Protein AF-A0A1Y0BKS0-F1 (afdb_monomer)

Sequence (119 aa):
MVSEAAPGEEIHDYLVQRLAGLGRHPDIHQHLVGRDNLMQLVALGRGLTVTSEATTGAQFPGVVFRPIEDEVLPFCGVWSDGNDNPALAGLLDLARSMTSADEQSAFSFLFPEKGESDL

Foldseek 3Di:
DFEPDPPRVVQVVVCQVVCVVVVDGDPDDYDPDDPVVVLVCVLVVVDDDDDDPVCVVDDRPSDDDDDDPPDADADDDDDDPPPPDVVVVVVVVVVVVVDDPPDDPRHDHDDPDPDDPDD

Secondary structure (DSSP, 8-state):
-EESSTTHHHHHHHHHHHHHTTTS-----EE---HHHHHHHHHTTS------GGGGGS--TT------TT----------TT---HHHHHHHHHHHHH--SSS-TT----PPP------

Nearest PDB structures (foldseek):
  8fkw-assembly1_ST  TM=1.735E-01  e=2.174E+00  Homo sapiens

Mean predicted aligned error: 12.47 Å

Structure (mmCIF, N/CA/C/O backbone):
data_AF-A0A1Y0BKS0-F1
#
_entry.id   AF-A0A1Y0BKS0-F1
#
loop_
_atom_site.group_PDB
_atom_site.id
_atom_site.type_symbol
_atom_site.label_atom_id
_atom_site.label_alt_id
_atom_site.label_comp_id
_atom_site.label_asym_id
_atom_site.label_entity_id
_atom_site.label_seq_id
_atom_site.pdbx_PDB_ins_code
_atom_site.Cartn_x
_atom_site.Cartn_y
_atom_site.Cartn_z
_atom_site.occupancy
_atom_site.B_iso_or_equiv
_atom_site.auth_seq_id
_atom_site.auth_comp_id
_atom_site.auth_asym_id
_atom_site.auth_atom_id
_atom_site.pdbx_PDB_model_num
ATOM 1 N N . MET A 1 1 ? -14.343 0.276 4.251 1.00 72.50 1 MET A N 1
ATOM 2 C CA . MET A 1 1 ? -14.387 0.946 2.935 1.00 72.50 1 MET A CA 1
ATOM 3 C C . MET A 1 1 ? -13.150 0.532 2.163 1.00 72.50 1 MET A C 1
ATOM 5 O O . MET A 1 1 ? -12.119 0.326 2.794 1.00 72.50 1 MET A O 1
ATOM 9 N N . VAL A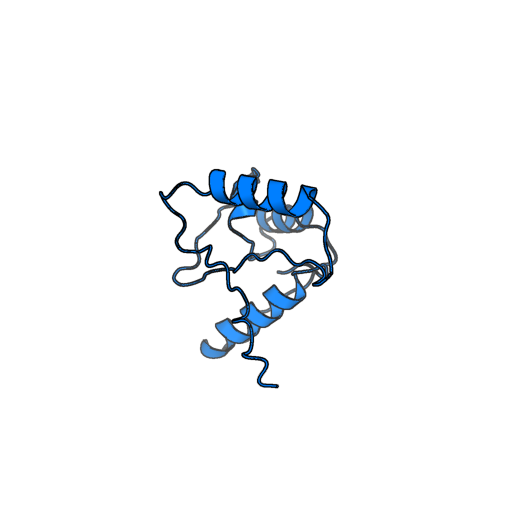 1 2 ? -13.263 0.386 0.846 1.00 70.06 2 VAL A N 1
ATOM 10 C CA . VAL A 1 2 ? -12.158 0.030 -0.063 1.00 70.06 2 VAL A CA 1
ATOM 11 C C . VAL A 1 2 ? -12.291 0.825 -1.367 1.00 70.06 2 VAL A C 1
ATOM 13 O O . VAL A 1 2 ? -13.374 1.333 -1.669 1.00 70.06 2 VAL A O 1
ATOM 16 N N . SER A 1 3 ? -11.197 0.994 -2.111 1.00 69.62 3 SER A N 1
ATOM 17 C CA . SER A 1 3 ? -11.246 1.633 -3.438 1.00 69.62 3 SER A CA 1
ATOM 18 C C . SER A 1 3 ? -11.847 0.672 -4.468 1.00 69.62 3 SER A C 1
ATOM 20 O O . SER A 1 3 ? -11.774 -0.534 -4.281 1.00 69.62 3 SER A O 1
ATOM 22 N N . GLU A 1 4 ? -12.412 1.190 -5.557 1.00 66.06 4 GLU A N 1
ATOM 23 C CA . GLU A 1 4 ? -12.706 0.389 -6.762 1.00 66.06 4 GLU A CA 1
ATOM 24 C C . GLU A 1 4 ? -11.477 0.238 -7.683 1.00 66.06 4 GLU A C 1
ATOM 26 O O . GLU A 1 4 ? -11.481 -0.576 -8.601 1.00 66.06 4 GLU A O 1
ATOM 31 N N . ALA A 1 5 ? -10.407 1.014 -7.461 1.00 62.28 5 ALA A N 1
ATOM 32 C CA . ALA A 1 5 ? -9.144 0.844 -8.179 1.00 62.28 5 ALA A CA 1
ATOM 33 C C . ALA A 1 5 ? -8.261 -0.199 -7.483 1.00 62.28 5 ALA A C 1
ATOM 35 O O . ALA A 1 5 ? -8.238 -0.256 -6.252 1.00 62.28 5 ALA A O 1
ATOM 36 N N . ALA A 1 6 ? -7.483 -0.968 -8.254 1.00 56.69 6 ALA A N 1
ATOM 37 C CA . ALA A 1 6 ? -6.511 -1.915 -7.707 1.00 56.69 6 ALA A CA 1
ATOM 38 C C . ALA A 1 6 ? -5.587 -1.226 -6.675 1.00 56.69 6 ALA A C 1
ATOM 40 O O . ALA A 1 6 ? -5.104 -0.113 -6.933 1.00 56.69 6 ALA A O 1
ATOM 41 N N . PRO A 1 7 ? -5.342 -1.845 -5.504 1.00 63.78 7 PRO A N 1
ATOM 42 C CA . PRO A 1 7 ? -5.676 -3.227 -5.130 1.00 63.78 7 PRO A CA 1
ATOM 43 C C . PRO A 1 7 ? -7.007 -3.366 -4.348 1.00 63.78 7 PRO A C 1
ATOM 45 O O . PRO A 1 7 ? -7.123 -4.129 -3.392 1.00 63.78 7 PRO A O 1
ATOM 48 N N . GLY A 1 8 ? -7.996 -2.517 -4.632 1.00 67.56 8 GLY A N 1
ATOM 49 C CA . GLY A 1 8 ? -9.212 -2.399 -3.832 1.00 67.56 8 GLY A CA 1
A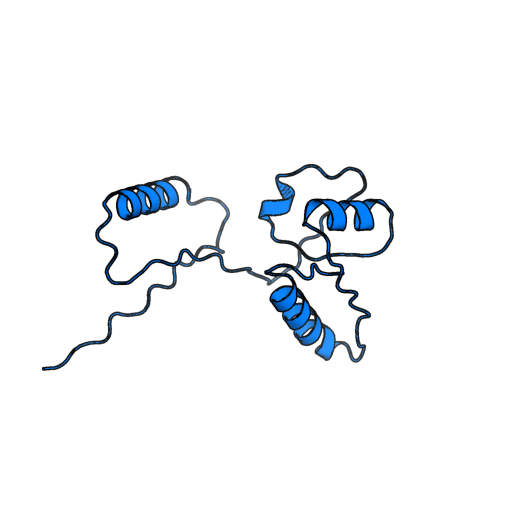TOM 50 C C . GLY A 1 8 ? -10.119 -3.635 -3.826 1.00 67.56 8 GLY A C 1
ATOM 51 O O . GLY A 1 8 ? -10.734 -3.915 -2.795 1.00 67.56 8 GLY A O 1
ATOM 52 N N . GLU A 1 9 ? -10.146 -4.398 -4.922 1.00 71.31 9 GLU A N 1
ATOM 53 C CA . GLU A 1 9 ? -10.866 -5.675 -5.024 1.00 71.31 9 GLU A CA 1
ATOM 54 C C . GLU A 1 9 ? -10.180 -6.759 -4.176 1.00 71.31 9 GLU A C 1
ATOM 56 O O . GLU A 1 9 ? -10.835 -7.442 -3.393 1.00 71.31 9 GLU A O 1
ATOM 61 N N . GLU A 1 10 ? -8.846 -6.831 -4.191 1.00 72.75 10 GLU A N 1
ATOM 62 C CA . GLU A 1 10 ? -8.094 -7.767 -3.349 1.00 72.75 10 GLU A CA 1
ATOM 63 C C . GLU A 1 10 ? -8.264 -7.462 -1.852 1.00 72.75 10 GLU A C 1
ATOM 65 O O . GLU A 1 10 ? -8.403 -8.374 -1.034 1.00 72.75 10 GLU A O 1
ATOM 70 N N . ILE A 1 11 ? -8.302 -6.177 -1.474 1.00 73.25 11 ILE A N 1
ATOM 71 C CA . ILE A 1 11 ? -8.570 -5.767 -0.085 1.00 73.25 11 ILE A CA 1
ATOM 72 C C . ILE A 1 11 ? -10.008 -6.123 0.316 1.00 73.25 11 ILE A C 1
ATOM 74 O O . ILE A 1 11 ? -10.240 -6.528 1.458 1.00 73.25 11 ILE A O 1
ATOM 78 N N . HIS A 1 12 ? -10.977 -5.972 -0.592 1.00 72.69 12 HIS A N 1
ATOM 79 C CA . HIS A 1 12 ? -12.362 -6.367 -0.346 1.00 72.69 12 HIS A CA 1
ATOM 80 C C . HIS A 1 12 ? -12.456 -7.859 -0.016 1.00 72.69 12 HIS A C 1
ATOM 82 O O . HIS A 1 12 ? -12.994 -8.227 1.030 1.00 72.69 12 HIS A O 1
ATOM 88 N N . ASP A 1 13 ? -11.890 -8.704 -0.872 1.00 74.94 13 ASP A N 1
ATOM 89 C CA . ASP A 1 13 ? -11.966 -10.156 -0.731 1.00 74.94 13 ASP A CA 1
ATOM 90 C C . ASP A 1 13 ? -11.231 -10.645 0.516 1.00 74.94 13 ASP A C 1
ATOM 92 O O . ASP A 1 13 ? -11.760 -11.467 1.271 1.00 74.94 13 ASP A O 1
ATOM 96 N N . TYR A 1 14 ? -10.066 -10.057 0.807 1.00 75.88 14 TYR A N 1
ATOM 97 C CA . TYR A 1 14 ? -9.347 -10.287 2.058 1.00 75.88 14 TYR A CA 1
ATOM 98 C C . TYR A 1 14 ? -10.220 -9.970 3.286 1.00 75.88 14 TYR A C 1
ATOM 100 O O . TYR A 1 14 ? -10.331 -10.784 4.209 1.00 75.88 14 TYR A O 1
ATOM 108 N N . LEU A 1 15 ? -10.891 -8.811 3.296 1.00 74.31 15 LEU A N 1
ATOM 109 C CA . LEU A 1 15 ? -11.770 -8.410 4.396 1.00 74.31 15 LEU A CA 1
ATOM 110 C C . LEU A 1 15 ? -12.965 -9.355 4.549 1.00 74.31 15 LEU A C 1
ATOM 112 O O . LEU A 1 15 ? -13.299 -9.732 5.674 1.00 74.31 15 LEU A O 1
ATOM 116 N N . VAL A 1 16 ? -13.593 -9.764 3.444 1.00 75.44 16 VAL A N 1
ATOM 117 C CA . VAL A 1 16 ? -14.699 -10.731 3.455 1.00 75.44 16 VAL A CA 1
ATOM 118 C C . VAL A 1 16 ? -14.238 -12.064 4.043 1.00 75.44 16 VAL A C 1
ATOM 120 O O . VAL A 1 16 ? -14.879 -12.573 4.964 1.00 75.44 16 VAL A O 1
ATOM 123 N N . GLN A 1 17 ? -13.106 -12.604 3.584 1.00 76.50 17 GLN A N 1
ATOM 124 C CA . GLN A 1 17 ? -12.565 -13.872 4.077 1.00 76.50 17 GLN A CA 1
ATOM 125 C C . GLN A 1 17 ? -12.218 -13.806 5.570 1.00 76.50 17 GLN A C 1
ATOM 127 O O . GLN A 1 17 ? -12.567 -14.714 6.329 1.00 76.50 17 GLN A O 1
ATOM 132 N N . ARG A 1 18 ? -11.560 -12.732 6.019 1.00 73.50 18 ARG A N 1
ATOM 133 C CA . ARG A 1 18 ? -11.143 -12.574 7.420 1.00 73.50 18 ARG A CA 1
ATOM 134 C C . ARG A 1 18 ? -12.335 -12.426 8.360 1.00 73.50 18 ARG A C 1
ATOM 136 O O . ARG A 1 18 ? -12.339 -12.980 9.459 1.00 73.50 18 ARG A O 1
ATOM 143 N N . LEU A 1 19 ? -13.349 -11.679 7.935 1.00 72.38 19 LEU A N 1
ATOM 144 C CA . LEU A 1 19 ? -14.507 -11.350 8.763 1.00 72.38 19 LEU A CA 1
ATOM 145 C C . LEU A 1 19 ? -15.599 -12.432 8.692 1.00 72.38 19 LEU A C 1
ATOM 147 O O . LEU A 1 19 ? -16.441 -12.496 9.589 1.00 72.38 19 LEU A O 1
ATOM 151 N N . ALA A 1 20 ? -15.530 -13.358 7.726 1.00 71.31 20 ALA A N 1
ATOM 152 C CA . ALA A 1 20 ? -16.413 -14.524 7.639 1.00 71.31 20 ALA A CA 1
ATOM 153 C C . ALA A 1 20 ? -16.407 -15.379 8.923 1.00 71.31 20 ALA A C 1
ATOM 155 O O . ALA A 1 20 ? -17.449 -15.897 9.329 1.00 71.31 20 ALA A O 1
ATOM 156 N N . GLY A 1 21 ? -15.261 -15.474 9.609 1.00 65.56 21 GLY A N 1
ATOM 157 C CA . GLY A 1 21 ? -15.118 -16.210 10.871 1.00 65.56 21 GLY A CA 1
ATOM 158 C C . GLY A 1 21 ? -15.806 -15.563 12.080 1.00 65.56 21 GLY A C 1
ATOM 159 O O . GLY A 1 21 ? -16.005 -16.224 13.096 1.00 65.56 21 GLY A O 1
ATOM 160 N N . LEU A 1 22 ? -16.210 -14.290 11.986 1.00 66.19 22 LEU A N 1
ATOM 161 C CA . LEU A 1 22 ? -16.857 -13.554 13.080 1.00 66.19 22 LEU A CA 1
ATOM 162 C C . LEU A 1 22 ? -18.387 -13.718 13.101 1.00 66.19 22 LEU A C 1
ATOM 164 O O . LEU A 1 22 ? -19.061 -13.111 13.935 1.00 66.19 22 LEU A O 1
ATOM 168 N N . GLY A 1 23 ? -18.958 -14.504 12.179 1.00 59.16 23 GLY A N 1
ATOM 169 C CA . GLY A 1 23 ? -20.405 -14.739 12.093 1.00 59.16 23 GLY A CA 1
ATOM 170 C C . GLY A 1 23 ? -21.225 -13.487 11.751 1.00 59.16 23 GLY A C 1
ATOM 171 O O . GLY A 1 23 ? -22.446 -13.488 11.905 1.00 59.16 23 GLY A O 1
ATOM 172 N N . ARG A 1 24 ? -20.569 -12.408 11.304 1.00 60.69 24 ARG A N 1
ATOM 173 C CA . ARG A 1 24 ? -21.189 -11.149 10.876 1.00 60.69 24 ARG A CA 1
ATOM 174 C C . ARG A 1 24 ? -20.619 -10.741 9.526 1.00 60.69 24 ARG A C 1
ATOM 176 O O . ARG A 1 24 ? -19.407 -10.745 9.355 1.00 60.69 24 ARG A O 1
ATOM 183 N N . HIS A 1 25 ? -21.493 -10.358 8.600 1.00 58.16 25 HIS A N 1
ATOM 184 C CA . HIS A 1 25 ? -21.068 -9.736 7.352 1.00 58.16 25 HIS A CA 1
ATOM 185 C C . HIS A 1 25 ? -20.751 -8.258 7.619 1.00 58.16 25 HIS A C 1
ATOM 187 O O . HIS A 1 25 ? -21.657 -7.517 8.012 1.00 58.16 25 HIS A O 1
ATOM 193 N N . PRO A 1 26 ? -19.493 -7.821 7.473 1.00 64.88 26 PRO A N 1
ATOM 194 C CA . PRO A 1 26 ? -19.160 -6.404 7.514 1.00 64.88 26 PRO A CA 1
ATOM 195 C C . PRO A 1 26 ? -19.826 -5.677 6.340 1.00 64.88 26 PRO A C 1
ATOM 197 O O . PRO A 1 26 ? -19.862 -6.197 5.226 1.00 64.88 26 PRO A O 1
ATOM 200 N N . ASP A 1 27 ? -20.332 -4.468 6.580 1.00 65.94 27 ASP A N 1
ATOM 201 C CA . ASP A 1 27 ? -20.800 -3.596 5.501 1.00 65.94 27 ASP A CA 1
ATOM 202 C C . ASP A 1 27 ? -19.581 -2.921 4.856 1.00 65.94 27 ASP A C 1
ATOM 204 O O . ASP A 1 27 ? -18.973 -2.002 5.420 1.00 65.94 27 ASP A O 1
ATOM 208 N N . ILE A 1 28 ? -19.137 -3.464 3.721 1.00 69.81 28 ILE A N 1
ATOM 209 C CA . ILE A 1 28 ? -17.960 -2.980 2.997 1.00 69.81 28 ILE A CA 1
ATOM 210 C C . ILE A 1 28 ? -18.433 -2.162 1.799 1.00 69.81 28 ILE A C 1
ATOM 212 O O . ILE A 1 28 ? -18.774 -2.695 0.749 1.00 69.81 28 ILE A O 1
ATOM 216 N N . HIS A 1 29 ? -18.395 -0.840 1.937 1.00 68.94 29 HIS A N 1
ATOM 217 C CA . HIS A 1 29 ? -18.631 0.052 0.807 1.00 68.94 29 HIS A CA 1
ATOM 218 C C . HIS A 1 29 ? -17.370 0.198 -0.051 1.00 68.94 29 HIS A C 1
ATOM 220 O O . HIS A 1 29 ? -16.314 0.619 0.447 1.00 68.94 29 HIS A O 1
ATOM 226 N N . GLN A 1 30 ? -17.499 -0.130 -1.336 1.00 62.94 30 GLN A N 1
ATOM 227 C CA . GLN A 1 30 ? -16.533 0.240 -2.363 1.00 62.94 30 GLN A CA 1
ATOM 228 C C . GLN A 1 30 ? -16.810 1.680 -2.805 1.00 62.94 30 GLN A C 1
ATOM 230 O O . GLN A 1 30 ? -17.967 2.087 -2.932 1.00 62.94 30 GLN A O 1
ATOM 235 N N . HIS A 1 31 ? -15.760 2.476 -2.984 1.00 60.19 31 HIS A N 1
ATOM 236 C CA . HIS A 1 31 ? -15.894 3.839 -3.481 1.00 60.19 31 HIS A CA 1
ATOM 237 C C . HIS A 1 31 ? -14.928 4.088 -4.646 1.00 60.19 31 HIS A C 1
ATOM 239 O O . HIS A 1 31 ? -13.722 3.859 -4.520 1.00 60.19 31 HIS A O 1
ATOM 245 N N . LEU A 1 32 ? -15.453 4.631 -5.752 1.00 55.81 32 LEU A N 1
ATOM 246 C CA . LEU A 1 32 ? -14.705 5.076 -6.936 1.00 55.81 32 LEU A CA 1
ATOM 247 C C . LEU A 1 32 ? -13.874 6.340 -6.644 1.00 55.81 32 LEU A C 1
ATOM 249 O O . LEU A 1 32 ? -14.151 7.439 -7.127 1.00 55.81 32 LEU A O 1
ATOM 253 N N . VAL A 1 33 ? -12.869 6.204 -5.788 1.00 57.72 33 VAL A N 1
ATOM 254 C CA . VAL A 1 33 ? -12.004 7.298 -5.351 1.00 57.72 33 VAL A CA 1
ATOM 255 C C . VAL A 1 33 ? -10.564 6.836 -5.224 1.00 57.72 33 VAL A C 1
ATOM 257 O O . VAL A 1 33 ? -10.284 5.752 -4.710 1.00 57.72 33 VAL A O 1
ATOM 260 N N . GLY A 1 34 ? -9.642 7.695 -5.668 1.00 60.34 34 GLY A N 1
ATOM 261 C CA . GLY A 1 34 ? -8.212 7.511 -5.439 1.00 60.34 34 GLY A CA 1
ATOM 262 C C . GLY A 1 34 ? -7.868 7.489 -3.944 1.00 60.34 34 GLY A C 1
ATOM 263 O O . GLY A 1 34 ? -8.618 8.009 -3.113 1.00 60.34 34 GLY A O 1
ATOM 264 N N . ARG A 1 35 ? -6.713 6.899 -3.611 1.00 56.53 35 ARG A N 1
ATOM 265 C CA . ARG A 1 35 ? -6.232 6.649 -2.237 1.00 56.53 35 ARG A CA 1
ATOM 266 C C . ARG A 1 35 ? -6.358 7.858 -1.300 1.00 56.53 35 ARG A C 1
ATOM 268 O O . ARG A 1 35 ? -6.783 7.700 -0.158 1.00 56.53 35 ARG A O 1
ATOM 275 N N . ASP A 1 36 ? -6.060 9.057 -1.791 1.00 60.28 36 ASP A N 1
ATOM 276 C CA . ASP A 1 36 ? -6.095 10.277 -0.976 1.00 60.28 36 ASP A CA 1
ATOM 277 C C . ASP A 1 36 ? -7.514 10.648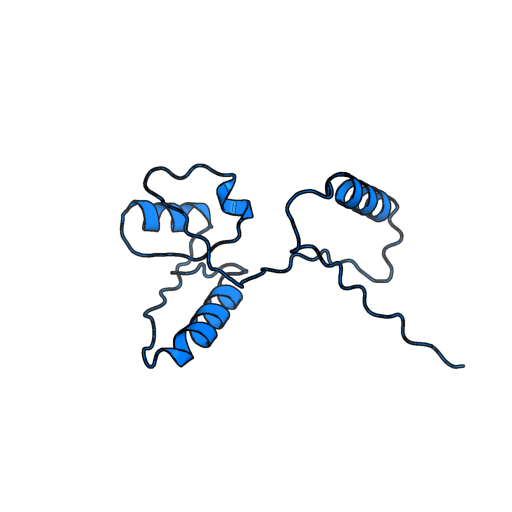 -0.524 1.00 60.28 36 ASP A C 1
ATOM 279 O O . ASP A 1 36 ? -7.700 11.164 0.577 1.00 60.28 36 ASP A O 1
ATOM 283 N N . ASN A 1 37 ? -8.538 10.331 -1.322 1.00 67.69 37 ASN A N 1
ATOM 284 C CA . ASN A 1 37 ? -9.916 10.679 -0.983 1.00 67.69 37 ASN A CA 1
ATOM 285 C C . ASN A 1 37 ? -10.536 9.679 0.012 1.00 67.69 37 ASN A C 1
ATOM 287 O O . ASN A 1 37 ? -11.378 10.055 0.825 1.00 67.69 37 ASN A O 1
ATOM 291 N N . LEU A 1 38 ? -10.081 8.420 0.019 1.00 75.12 38 LEU A N 1
ATOM 292 C CA . LEU A 1 38 ? -10.477 7.431 1.033 1.00 75.12 38 LEU A CA 1
ATOM 293 C C . LEU A 1 38 ? -10.003 7.833 2.432 1.00 75.12 38 LEU A C 1
ATOM 295 O O . LEU A 1 38 ? -10.782 7.784 3.383 1.00 75.12 38 LEU A O 1
ATOM 299 N N . MET A 1 39 ? -8.762 8.307 2.554 1.00 82.12 39 MET A N 1
ATOM 300 C CA . MET A 1 39 ? -8.229 8.792 3.831 1.00 82.12 39 MET A CA 1
ATOM 301 C C . MET A 1 39 ? -8.974 10.038 4.325 1.00 82.12 39 MET A C 1
ATOM 303 O O . MET A 1 39 ? -9.217 10.171 5.524 1.00 82.12 39 MET A O 1
ATOM 307 N N . GLN A 1 40 ? -9.422 10.911 3.415 1.00 81.00 40 GLN A N 1
ATOM 308 C CA . GLN A 1 40 ? -10.289 12.039 3.772 1.00 81.00 40 GLN A CA 1
ATOM 309 C C . GLN A 1 40 ? -11.658 11.588 4.297 1.00 81.00 40 GLN A C 1
ATOM 311 O O . GLN A 1 40 ? -12.158 12.167 5.259 1.00 81.00 40 GLN A O 1
ATOM 316 N N . LEU A 1 41 ? -12.261 10.536 3.734 1.00 81.62 41 LEU A N 1
ATOM 317 C CA . LEU A 1 41 ? -13.520 9.987 4.256 1.00 81.62 41 LEU A CA 1
ATOM 318 C C . LEU A 1 41 ? -13.355 9.420 5.675 1.00 81.62 41 LEU A C 1
ATOM 320 O O . LEU A 1 41 ? -14.240 9.614 6.512 1.00 81.62 41 LEU A O 1
ATOM 324 N N . VAL A 1 42 ? -12.214 8.788 5.965 1.00 85.69 42 VAL A N 1
ATOM 325 C CA . VAL A 1 42 ? -11.866 8.339 7.323 1.00 85.69 42 VAL A CA 1
ATOM 326 C C . VAL A 1 42 ? -11.688 9.532 8.264 1.00 85.69 42 VAL A C 1
ATOM 328 O O . VAL A 1 42 ? -12.276 9.539 9.343 1.00 85.69 42 VAL A O 1
ATOM 331 N N . ALA A 1 43 ? -10.961 10.573 7.844 1.00 85.25 43 ALA A N 1
ATOM 332 C CA . ALA A 1 43 ? -10.777 11.796 8.633 1.00 85.25 43 ALA A CA 1
ATOM 333 C C . ALA A 1 43 ? -12.107 12.514 8.938 1.00 85.25 43 ALA A C 1
ATOM 335 O O . ALA A 1 43 ? -12.269 13.116 9.997 1.00 85.25 43 ALA A O 1
ATOM 336 N N . LEU A 1 44 ? -13.083 12.416 8.030 1.00 86.62 44 LEU A N 1
ATOM 337 C CA . LEU A 1 44 ? -14.448 12.921 8.211 1.00 86.62 44 LEU A CA 1
ATOM 338 C C . LEU A 1 44 ? -15.336 12.006 9.077 1.00 86.62 44 LEU A C 1
ATOM 340 O O . LEU A 1 44 ? -16.525 12.285 9.229 1.00 86.62 44 LEU A O 1
ATOM 344 N N . GLY A 1 45 ? -14.799 10.909 9.620 1.00 82.75 45 GLY A N 1
ATOM 345 C CA . GLY A 1 45 ? -15.524 9.976 10.484 1.00 82.75 45 GLY A CA 1
ATOM 346 C C . GLY A 1 45 ? -16.554 9.112 9.753 1.00 82.75 45 GLY A C 1
ATOM 347 O O . GLY A 1 45 ? -17.478 8.604 10.383 1.00 82.75 45 GLY A O 1
ATOM 348 N N . ARG A 1 46 ? -16.434 8.949 8.428 1.00 81.75 46 ARG A N 1
ATOM 349 C CA . ARG A 1 46 ? -17.413 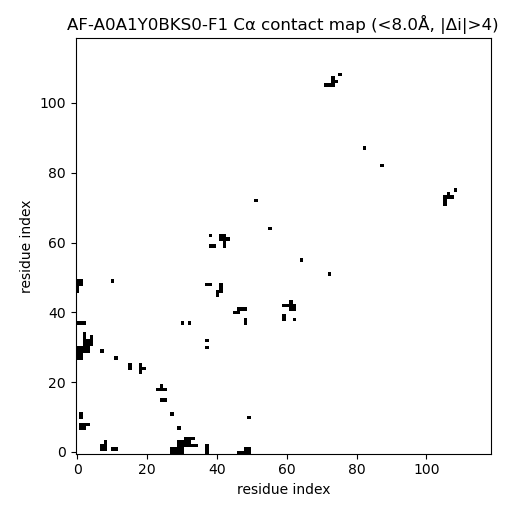8.208 7.609 1.00 81.75 46 ARG A CA 1
ATOM 350 C C . ARG A 1 46 ? -17.159 6.703 7.531 1.00 81.75 46 ARG A C 1
ATOM 352 O O . ARG A 1 46 ? -17.915 6.003 6.865 1.00 81.75 46 ARG A O 1
ATOM 359 N N . GLY A 1 47 ? -16.125 6.202 8.201 1.00 82.06 47 GLY A N 1
ATOM 360 C CA . GLY A 1 47 ? -15.833 4.776 8.272 1.00 82.06 47 GLY A CA 1
ATOM 361 C C . GLY A 1 47 ? -14.363 4.481 8.540 1.00 82.06 47 GLY A C 1
ATOM 362 O O . GLY A 1 47 ? -13.599 5.349 8.959 1.00 82.06 47 GLY A O 1
ATOM 363 N N . LEU A 1 48 ? -13.984 3.230 8.283 1.00 83.06 48 LEU A N 1
ATOM 364 C CA . LEU A 1 48 ? -12.617 2.721 8.378 1.00 83.06 48 LEU A CA 1
ATOM 365 C C . LEU A 1 48 ? -12.177 2.159 7.020 1.00 83.06 48 LEU A C 1
ATOM 367 O O . LEU A 1 48 ? -13.005 1.684 6.234 1.00 83.06 48 LEU A O 1
ATOM 371 N N . THR A 1 49 ? -10.870 2.177 6.768 1.00 83.38 49 THR A N 1
ATOM 372 C CA . THR A 1 49 ? -10.236 1.587 5.581 1.00 83.38 49 THR A CA 1
ATOM 373 C C . THR A 1 49 ? -9.018 0.771 5.993 1.00 83.38 49 THR A C 1
ATOM 375 O O . THR A 1 49 ? -8.403 1.056 7.020 1.00 83.38 49 THR A O 1
ATOM 378 N N . VAL A 1 50 ? -8.663 -0.221 5.180 1.00 80.50 50 VAL A N 1
ATOM 379 C CA . VAL A 1 50 ? -7.376 -0.922 5.266 1.00 80.50 50 VAL A CA 1
ATOM 380 C C . VAL A 1 50 ? -6.443 -0.342 4.210 1.00 80.50 50 VAL A C 1
ATOM 382 O O . VAL A 1 50 ? -6.891 0.071 3.141 1.00 80.50 50 VAL A O 1
ATOM 385 N N . THR A 1 51 ? -5.155 -0.257 4.529 1.00 80.56 51 THR A N 1
ATOM 386 C CA . THR A 1 51 ? -4.117 0.204 3.608 1.00 80.56 51 THR A CA 1
ATOM 387 C C . THR A 1 51 ? -2.782 -0.458 3.939 1.00 80.56 51 THR A C 1
ATOM 389 O O . THR A 1 51 ? -2.619 -1.010 5.026 1.00 80.56 51 THR A O 1
ATOM 392 N N . SER A 1 52 ? -1.824 -0.393 3.016 1.00 80.38 52 SER A N 1
ATOM 393 C CA . SER A 1 52 ? -0.456 -0.851 3.258 1.00 80.38 52 SER A CA 1
ATOM 394 C C . SER A 1 52 ? 0.303 0.096 4.191 1.00 80.38 52 SER A C 1
ATOM 396 O O . SER A 1 52 ? 0.057 1.309 4.199 1.00 80.38 52 SE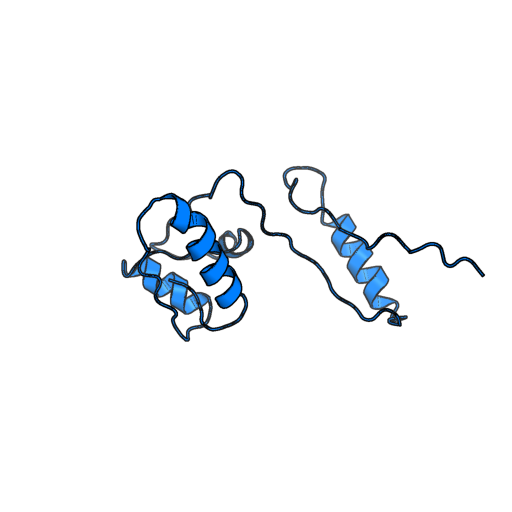R A O 1
ATOM 398 N N . GLU A 1 53 ? 1.286 -0.442 4.917 1.00 81.88 53 GLU A N 1
ATOM 399 C CA . GLU A 1 53 ? 2.161 0.332 5.809 1.00 81.88 53 GLU A CA 1
ATOM 400 C C . GLU A 1 53 ? 2.837 1.507 5.091 1.00 81.88 53 GLU A C 1
ATOM 402 O O . GLU A 1 53 ? 2.942 2.593 5.655 1.00 81.88 53 GLU A O 1
ATOM 407 N N . ALA A 1 54 ? 3.184 1.353 3.810 1.00 78.38 54 ALA A N 1
ATOM 408 C CA . ALA A 1 54 ? 3.760 2.420 2.990 1.00 78.38 54 ALA A CA 1
ATOM 409 C C . ALA A 1 54 ? 2.917 3.713 2.971 1.00 78.38 54 ALA A C 1
ATOM 411 O O . ALA A 1 54 ? 3.444 4.804 2.761 1.00 78.38 54 ALA A O 1
ATOM 412 N N . THR A 1 55 ? 1.606 3.619 3.212 1.00 79.69 55 THR A N 1
ATOM 413 C CA . THR A 1 55 ? 0.710 4.784 3.277 1.00 79.69 55 THR A CA 1
ATOM 414 C C . THR A 1 55 ? 0.930 5.627 4.536 1.00 79.69 55 THR A C 1
ATOM 416 O O . THR A 1 55 ? 0.635 6.819 4.521 1.00 79.69 55 THR A O 1
ATOM 419 N N . THR A 1 56 ? 1.497 5.055 5.603 1.00 81.81 56 THR A N 1
ATOM 420 C CA . THR A 1 56 ? 1.808 5.777 6.851 1.00 81.81 56 THR A CA 1
ATOM 421 C C . THR A 1 56 ? 2.905 6.831 6.674 1.00 81.81 56 THR A C 1
ATOM 423 O O . THR A 1 56 ? 2.988 7.763 7.471 1.00 81.81 56 THR A O 1
ATOM 426 N N . GLY A 1 57 ? 3.703 6.741 5.601 1.00 80.50 57 GLY A N 1
ATOM 427 C CA . GLY A 1 57 ? 4.691 7.762 5.244 1.00 80.50 57 GLY A CA 1
ATOM 428 C C . GLY A 1 57 ? 4.070 9.104 4.832 1.00 80.50 57 GLY A C 1
ATOM 429 O O . GLY A 1 57 ? 4.752 10.127 4.854 1.00 80.50 57 GLY A O 1
ATOM 430 N N . ALA A 1 58 ? 2.780 9.125 4.480 1.00 79.19 58 ALA A N 1
ATOM 431 C CA . ALA A 1 58 ? 2.030 10.347 4.215 1.00 79.19 58 ALA A CA 1
ATOM 432 C C . ALA A 1 58 ? 1.232 10.789 5.455 1.00 79.19 58 ALA A C 1
ATOM 434 O O . ALA A 1 58 ? 0.667 9.977 6.187 1.00 79.19 58 ALA A O 1
ATOM 435 N N . GLN A 1 59 ? 1.158 12.102 5.686 1.00 79.69 59 GLN A N 1
ATOM 436 C CA . GLN A 1 59 ? 0.412 12.666 6.811 1.00 79.69 59 GLN A CA 1
ATOM 437 C C . GLN A 1 59 ? -1.060 12.892 6.450 1.00 79.69 59 GLN A C 1
ATOM 439 O O . GLN A 1 59 ? -1.371 13.647 5.531 1.00 79.69 59 GLN A O 1
ATOM 444 N N . PHE A 1 60 ? -1.964 12.307 7.241 1.00 82.56 60 PHE A N 1
ATOM 445 C CA . PHE A 1 60 ? -3.412 12.501 7.123 1.00 82.56 60 PHE A CA 1
ATOM 446 C C . PHE A 1 60 ? -3.988 13.023 8.450 1.00 82.56 60 PHE A C 1
ATOM 448 O O . PHE A 1 60 ? -4.237 12.237 9.368 1.00 82.56 60 PHE A O 1
ATOM 455 N N . PRO A 1 61 ? -4.192 14.345 8.594 1.00 85.19 61 PRO A N 1
ATOM 456 C CA . PRO A 1 61 ? -4.797 14.917 9.793 1.00 85.19 61 PRO A CA 1
ATOM 457 C C . PRO A 1 61 ? -6.165 14.293 10.093 1.00 85.19 61 PRO A C 1
ATOM 459 O O . PRO A 1 61 ? -6.997 14.147 9.201 1.00 85.19 61 PRO A O 1
ATOM 462 N N . GLY A 1 62 ? -6.405 13.940 11.357 1.00 85.75 62 GLY A N 1
ATOM 463 C CA . GLY A 1 62 ? -7.661 13.312 11.784 1.00 85.75 62 GLY A CA 1
ATOM 464 C C . GLY A 1 62 ? -7.742 11.801 11.543 1.00 85.75 62 GLY A C 1
ATOM 465 O O . GLY A 1 62 ? -8.769 11.207 11.857 1.00 85.75 62 GLY A O 1
ATOM 466 N N . VAL A 1 63 ? -6.675 11.166 11.043 1.00 88.81 63 VAL A N 1
ATOM 467 C CA . VAL A 1 63 ? -6.600 9.708 10.884 1.00 88.81 63 VAL A CA 1
ATOM 468 C C . VAL A 1 63 ? -5.638 9.103 11.900 1.00 88.81 63 VAL A C 1
ATOM 470 O O . VAL A 1 63 ? -4.551 9.622 12.143 1.00 88.81 63 VAL A O 1
ATOM 473 N N . VAL A 1 64 ? -6.038 7.972 12.480 1.00 88.88 64 VAL A N 1
ATOM 474 C CA . VAL A 1 64 ? -5.194 7.153 13.353 1.00 88.88 64 VAL A CA 1
ATOM 475 C C . VAL A 1 64 ? -4.990 5.800 12.688 1.00 88.88 64 VAL A C 1
ATOM 477 O O . VAL A 1 64 ? -5.958 5.095 12.407 1.00 88.88 64 VAL A O 1
ATOM 480 N N . PHE A 1 65 ? -3.732 5.427 12.466 1.00 87.12 65 PHE A N 1
ATOM 481 C CA . PHE A 1 65 ? -3.371 4.102 11.971 1.00 87.12 65 PHE A CA 1
ATOM 482 C C . PHE A 1 65 ? -3.300 3.102 13.126 1.00 87.12 65 PHE A C 1
ATOM 484 O O . PHE A 1 65 ? -2.811 3.419 14.213 1.00 87.12 65 PHE A O 1
ATOM 491 N N . ARG A 1 66 ? -3.794 1.886 12.892 1.00 86.75 66 ARG A N 1
ATOM 492 C CA . ARG A 1 66 ? -3.697 0.761 13.825 1.00 86.75 66 ARG A CA 1
ATOM 493 C C . ARG A 1 66 ? -3.129 -0.444 13.078 1.00 86.75 66 ARG A C 1
ATOM 495 O O . ARG A 1 66 ? -3.675 -0.761 12.021 1.00 86.75 66 ARG A O 1
ATOM 502 N N . PRO A 1 67 ? -2.058 -1.082 13.586 1.00 82.75 67 PRO A N 1
ATOM 503 C CA . PRO A 1 67 ? -1.530 -2.285 12.963 1.00 82.75 67 PRO A CA 1
ATOM 504 C C . PRO A 1 67 ? -2.556 -3.415 13.069 1.00 82.75 67 PRO A C 1
ATOM 506 O O . PRO A 1 67 ? -3.289 -3.509 14.057 1.00 82.75 67 PRO A O 1
ATOM 509 N N . ILE A 1 68 ? -2.597 -4.259 12.042 1.00 82.56 68 ILE A N 1
ATOM 510 C CA . ILE A 1 68 ? -3.284 -5.546 12.089 1.00 82.56 68 ILE A CA 1
ATOM 511 C C . ILE A 1 68 ? -2.189 -6.578 12.346 1.00 82.56 68 ILE A C 1
ATOM 513 O O . ILE A 1 68 ? -1.283 -6.730 11.532 1.00 82.56 68 ILE A O 1
ATOM 517 N N . GLU A 1 69 ? -2.222 -7.201 13.521 1.00 82.62 69 GLU A N 1
ATOM 518 C CA . GLU A 1 69 ? -1.223 -8.193 13.923 1.00 82.62 69 GLU A CA 1
ATOM 519 C C . GLU A 1 69 ? -1.336 -9.463 13.067 1.00 82.62 69 GLU A C 1
ATOM 521 O O . GLU A 1 69 ? -2.422 -9.803 12.593 1.00 82.62 69 GLU A O 1
ATOM 526 N N . ASP A 1 70 ? -0.206 -10.153 12.886 1.00 78.75 70 ASP A N 1
ATOM 527 C CA . ASP A 1 70 ? -0.075 -11.393 12.106 1.00 78.75 70 ASP A CA 1
ATOM 528 C C . ASP A 1 70 ? -0.467 -11.287 10.620 1.00 78.75 70 ASP A C 1
ATOM 530 O O . ASP A 1 70 ? -0.772 -12.293 9.979 1.00 78.75 70 ASP A O 1
ATOM 534 N N . GLU A 1 71 ? -0.431 -10.082 10.046 1.00 72.62 71 GLU A N 1
ATOM 535 C CA . GLU A 1 71 ? -0.743 -9.843 8.636 1.00 72.62 71 GLU A CA 1
ATOM 536 C C . GLU A 1 71 ? 0.457 -9.257 7.892 1.00 72.62 71 GLU A C 1
ATOM 538 O O . GLU A 1 71 ? 1.004 -8.216 8.260 1.00 72.62 71 GLU A O 1
ATOM 543 N N . VAL A 1 72 ? 0.856 -9.927 6.810 1.00 73.69 72 VAL A N 1
ATOM 544 C CA . VAL A 1 72 ? 1.956 -9.501 5.939 1.00 73.69 72 VAL A CA 1
ATOM 545 C C . VAL A 1 72 ? 1.411 -9.311 4.535 1.00 73.69 72 VAL A C 1
ATOM 547 O O . VAL A 1 72 ? 0.929 -10.258 3.917 1.00 73.69 72 VAL A O 1
ATOM 550 N N . LEU A 1 73 ? 1.511 -8.086 4.017 1.00 73.19 73 LEU A N 1
ATOM 551 C CA . LEU A 1 73 ? 1.164 -7.785 2.633 1.00 73.19 73 LEU A CA 1
ATOM 552 C C . LEU A 1 73 ? 2.411 -7.970 1.752 1.00 73.19 73 LEU A C 1
ATOM 554 O O . LEU A 1 73 ? 3.316 -7.134 1.826 1.00 73.19 73 LEU A O 1
ATOM 558 N N . PRO A 1 74 ? 2.498 -9.032 0.928 1.00 70.75 74 PRO A N 1
ATOM 559 C CA . PRO A 1 74 ? 3.664 -9.250 0.085 1.00 70.75 74 PRO A CA 1
ATOM 560 C C . PRO A 1 74 ? 3.739 -8.181 -1.008 1.00 70.75 74 PRO A C 1
ATOM 562 O O . PRO A 1 74 ? 2.745 -7.863 -1.662 1.00 70.75 74 PRO A O 1
ATOM 565 N N . PHE A 1 75 ? 4.939 -7.656 -1.241 1.00 72.69 75 PHE A N 1
ATOM 566 C CA . PHE A 1 75 ? 5.219 -6.762 -2.359 1.00 72.69 75 PHE A CA 1
ATOM 567 C C . PHE A 1 75 ? 6.187 -7.448 -3.321 1.00 72.69 75 PHE A C 1
ATOM 569 O O . PHE A 1 75 ? 7.245 -7.922 -2.909 1.00 72.69 75 PHE A O 1
ATOM 576 N N . CYS A 1 76 ? 5.826 -7.516 -4.604 1.00 77.12 76 CYS A N 1
ATOM 577 C CA . CYS A 1 76 ? 6.635 -8.172 -5.627 1.00 77.12 76 CYS A CA 1
ATOM 578 C C . CYS A 1 76 ? 6.835 -7.273 -6.851 1.00 77.12 76 CYS A C 1
ATOM 580 O O . CYS A 1 76 ? 5.968 -6.481 -7.222 1.00 77.12 76 CYS A O 1
ATOM 582 N N . GLY A 1 77 ? 8.006 -7.399 -7.475 1.00 84.44 77 GLY A N 1
ATOM 583 C CA . GLY A 1 77 ? 8.258 -6.868 -8.810 1.00 84.44 77 GLY A CA 1
ATOM 584 C C . GLY A 1 77 ? 7.960 -7.941 -9.853 1.00 84.44 77 GLY A C 1
ATOM 585 O O . GLY A 1 77 ? 8.284 -9.105 -9.635 1.00 84.44 77 GLY A O 1
ATOM 586 N N . VAL A 1 78 ? 7.370 -7.549 -10.982 1.00 85.44 78 VAL A N 1
ATOM 587 C CA . VAL A 1 78 ? 7.083 -8.447 -12.110 1.00 85.44 78 VAL A CA 1
ATOM 588 C C . VAL A 1 78 ? 7.780 -7.911 -13.354 1.00 85.44 78 VAL A C 1
ATOM 590 O O . VAL A 1 78 ? 7.717 -6.717 -13.651 1.00 85.44 78 VAL A O 1
ATOM 593 N N . TRP A 1 79 ? 8.449 -8.792 -14.085 1.00 90.56 79 TRP A N 1
ATOM 594 C CA . TRP A 1 79 ? 9.111 -8.490 -15.349 1.00 90.56 79 TRP A CA 1
ATOM 595 C C . TRP A 1 79 ? 8.923 -9.657 -16.322 1.00 90.56 79 TRP A C 1
ATOM 597 O O . TRP A 1 79 ? 8.584 -10.763 -15.916 1.00 90.56 79 TRP A O 1
ATOM 607 N N . SER A 1 80 ? 9.114 -9.394 -17.617 1.00 91.56 80 SER A N 1
ATOM 608 C CA . SER A 1 80 ? 9.102 -10.440 -18.647 1.00 91.56 80 SER A CA 1
ATOM 609 C C . SER A 1 80 ? 10.330 -11.341 -18.516 1.00 91.56 80 SER A C 1
ATOM 611 O O . SER A 1 80 ? 11.427 -10.835 -18.271 1.00 91.56 80 SER A O 1
ATOM 613 N N . ASP A 1 81 ? 10.166 -12.640 -18.768 1.00 89.12 81 ASP A N 1
ATOM 614 C CA . ASP A 1 81 ? 11.257 -13.625 -18.744 1.00 89.12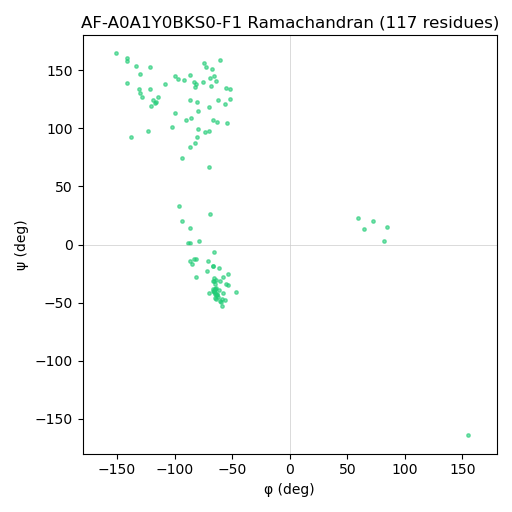 81 ASP A CA 1
ATOM 615 C C . ASP A 1 81 ? 12.391 -13.287 -19.726 1.00 89.12 81 ASP A C 1
ATOM 617 O O . ASP A 1 81 ? 13.545 -13.619 -19.479 1.00 89.12 81 ASP A O 1
ATOM 621 N N . GLY A 1 82 ? 12.077 -12.590 -20.825 1.00 91.94 82 GLY A N 1
ATOM 622 C CA . GLY A 1 82 ? 13.049 -12.138 -21.830 1.00 91.94 82 GLY A CA 1
ATOM 623 C C . GLY A 1 82 ? 13.585 -10.720 -21.608 1.00 91.94 82 GLY A C 1
ATOM 624 O O . GLY A 1 82 ? 13.988 -10.066 -22.570 1.00 91.94 82 GLY A O 1
ATOM 625 N N . ASN A 1 83 ? 13.491 -10.171 -20.393 1.00 90.12 83 ASN A N 1
ATOM 626 C CA . ASN A 1 83 ? 13.943 -8.809 -20.121 1.00 90.12 83 ASN A CA 1
ATOM 627 C C . ASN A 1 83 ? 15.465 -8.733 -19.910 1.00 90.12 83 ASN A C 1
ATOM 629 O O . ASN A 1 83 ? 15.948 -8.803 -18.782 1.00 90.12 83 ASN A O 1
ATOM 633 N N . ASP A 1 84 ? 16.196 -8.477 -20.994 1.00 88.75 84 ASP A N 1
ATOM 634 C CA . ASP A 1 84 ? 17.657 -8.303 -20.982 1.00 88.75 84 ASP A CA 1
ATOM 635 C C . ASP A 1 84 ? 18.104 -6.854 -20.688 1.00 88.75 84 ASP A C 1
ATOM 637 O O . ASP A 1 84 ? 19.257 -6.480 -20.921 1.00 88.75 84 ASP A O 1
ATOM 641 N N . ASN A 1 85 ? 17.204 -5.987 -20.205 1.00 93.00 85 ASN A N 1
ATOM 642 C CA . ASN A 1 85 ? 17.542 -4.595 -19.921 1.00 93.00 85 ASN A CA 1
ATOM 643 C C . ASN A 1 85 ? 18.474 -4.492 -18.693 1.00 93.00 85 ASN A C 1
ATOM 645 O O . ASN A 1 85 ? 18.039 -4.795 -17.577 1.00 93.00 85 ASN A O 1
ATOM 649 N N . PRO A 1 86 ? 19.708 -3.965 -18.832 1.00 92.06 86 PRO A N 1
ATOM 650 C CA . PRO A 1 86 ? 20.636 -3.824 -17.708 1.00 92.06 86 PRO A CA 1
ATOM 651 C C . PRO A 1 86 ? 20.109 -2.902 -16.595 1.00 92.06 86 PRO A C 1
ATOM 653 O O . PRO A 1 86 ? 20.543 -3.010 -15.448 1.00 92.06 86 PRO A O 1
ATOM 656 N N . ALA A 1 87 ? 19.144 -2.025 -16.894 1.00 94.81 87 ALA A N 1
ATOM 657 C CA . ALA A 1 87 ? 18.491 -1.193 -15.890 1.00 94.81 87 ALA A CA 1
ATOM 658 C C . ALA A 1 87 ? 17.695 -2.016 -14.861 1.00 94.81 87 ALA A C 1
ATOM 660 O O . ALA A 1 87 ? 17.609 -1.596 -13.710 1.00 94.81 87 ALA A O 1
ATOM 661 N N . LEU A 1 88 ? 17.150 -3.184 -15.239 1.00 92.00 88 LEU A N 1
ATOM 662 C CA . LEU A 1 88 ? 16.459 -4.064 -14.290 1.00 92.00 88 LEU A CA 1
ATOM 663 C C . LEU A 1 88 ? 17.438 -4.584 -13.234 1.00 92.00 88 LEU A C 1
ATOM 665 O O . LEU A 1 88 ? 17.145 -4.505 -12.045 1.00 92.00 88 LEU A O 1
ATOM 669 N N . ALA A 1 89 ? 18.610 -5.063 -13.657 1.00 89.06 89 ALA A N 1
ATOM 670 C CA . ALA A 1 89 ? 19.639 -5.538 -12.735 1.00 89.06 89 ALA A CA 1
ATOM 671 C C . ALA A 1 89 ? 20.068 -4.427 -11.763 1.00 89.06 89 ALA A C 1
ATOM 673 O O . ALA A 1 89 ? 20.052 -4.631 -10.552 1.00 89.06 89 ALA A O 1
ATOM 674 N N . GLY A 1 90 ? 20.333 -3.222 -12.281 1.00 92.56 90 GLY A N 1
ATOM 675 C CA . GLY A 1 90 ? 20.686 -2.070 -11.448 1.00 92.56 90 GLY A CA 1
ATOM 676 C C . GLY A 1 90 ? 19.585 -1.665 -10.461 1.00 92.56 90 GLY A C 1
ATOM 677 O O . GLY A 1 90 ? 19.880 -1.341 -9.312 1.00 92.56 90 GLY A O 1
ATOM 678 N N . LEU A 1 91 ? 18.313 -1.720 -10.872 1.00 91.12 91 LEU A N 1
ATOM 679 C CA . LEU A 1 91 ? 17.178 -1.450 -9.986 1.00 91.12 91 LEU A CA 1
ATOM 680 C C . LEU A 1 91 ? 17.066 -2.495 -8.866 1.00 91.12 91 LEU A C 1
ATOM 682 O O . LEU A 1 91 ? 16.826 -2.129 -7.717 1.00 91.12 91 LEU A O 1
ATOM 686 N N . LEU A 1 92 ? 17.248 -3.779 -9.185 1.00 89.88 92 LEU A N 1
ATOM 687 C CA . LEU A 1 92 ? 17.205 -4.862 -8.199 1.00 89.88 92 LEU A CA 1
ATOM 688 C C . LEU A 1 92 ? 18.363 -4.768 -7.202 1.00 89.88 92 LEU A C 1
ATOM 690 O O . LEU A 1 92 ? 18.153 -4.955 -6.004 1.00 89.88 92 LEU A O 1
ATOM 694 N N . ASP A 1 93 ? 19.565 -4.436 -7.667 1.00 90.19 93 ASP A N 1
ATOM 695 C CA . ASP A 1 93 ? 20.715 -4.222 -6.788 1.00 90.19 93 ASP A CA 1
ATOM 696 C C . ASP A 1 93 ? 20.505 -3.014 -5.870 1.00 90.19 93 ASP A C 1
ATOM 698 O O . ASP A 1 93 ? 20.778 -3.097 -4.669 1.00 90.19 93 ASP A O 1
ATOM 702 N N . LEU A 1 94 ? 19.931 -1.925 -6.393 1.00 90.81 94 LEU A N 1
ATOM 703 C CA . LEU A 1 94 ? 19.538 -0.776 -5.582 1.00 90.81 94 LEU A CA 1
ATOM 704 C C . LEU A 1 94 ? 18.511 -1.180 -4.515 1.00 90.81 94 LEU A C 1
ATOM 706 O O . LEU A 1 94 ? 18.727 -0.897 -3.338 1.00 90.81 94 LEU A O 1
ATOM 710 N N . ALA A 1 95 ? 17.444 -1.888 -4.895 1.00 88.81 95 ALA A N 1
ATOM 711 C CA . ALA A 1 95 ? 16.405 -2.331 -3.966 1.00 88.81 95 ALA A CA 1
ATOM 712 C C . ALA A 1 95 ? 16.972 -3.209 -2.834 1.00 88.81 95 ALA A C 1
ATOM 714 O O . ALA A 1 95 ? 16.627 -3.017 -1.666 1.00 88.81 95 ALA A O 1
ATOM 715 N N . ARG A 1 96 ? 17.902 -4.120 -3.158 1.00 86.38 96 ARG A N 1
ATOM 716 C CA . ARG A 1 96 ? 18.621 -4.927 -2.158 1.00 86.38 96 ARG A CA 1
ATOM 717 C C . ARG A 1 96 ? 19.466 -4.062 -1.229 1.00 86.38 96 ARG A C 1
ATOM 719 O O . ARG A 1 96 ? 19.437 -4.274 -0.025 1.00 86.38 96 ARG A O 1
ATOM 726 N N . SER A 1 97 ? 20.186 -3.074 -1.763 1.00 89.12 97 SER A N 1
ATOM 727 C CA . SER A 1 97 ? 21.024 -2.182 -0.947 1.00 89.12 97 SER A CA 1
ATOM 728 C C . SER A 1 97 ? 20.217 -1.289 0.002 1.00 89.12 97 SER A C 1
ATOM 730 O O . SER A 1 97 ? 20.707 -0.921 1.066 1.00 89.12 97 SER A O 1
ATOM 732 N N . MET A 1 98 ? 18.976 -0.959 -0.369 1.00 84.44 98 MET A N 1
ATOM 733 C CA . MET A 1 98 ? 18.057 -0.164 0.449 1.00 84.44 98 MET A CA 1
ATOM 734 C C . MET A 1 98 ? 17.337 -1.001 1.517 1.00 84.44 98 MET A C 1
ATOM 736 O O . MET A 1 98 ? 16.741 -0.436 2.429 1.00 84.44 98 MET A O 1
ATOM 740 N N . THR A 1 99 ? 17.410 -2.332 1.431 1.00 74.25 99 THR A N 1
ATOM 741 C CA . THR A 1 99 ? 16.898 -3.256 2.449 1.00 74.25 99 THR A CA 1
ATOM 742 C C . THR A 1 99 ? 17.989 -3.479 3.499 1.00 74.25 99 THR A C 1
ATOM 744 O O . THR A 1 99 ? 18.778 -4.417 3.413 1.00 74.25 99 THR A O 1
ATOM 747 N N . SER A 1 100 ? 18.098 -2.583 4.481 1.00 54.56 100 SER A N 1
ATOM 748 C CA . SER A 1 100 ? 18.951 -2.807 5.656 1.00 54.56 100 SER A CA 1
ATOM 749 C C . SER A 1 100 ? 18.297 -3.808 6.613 1.00 54.56 100 SER A C 1
ATOM 751 O O . SER A 1 100 ? 17.094 -3.755 6.836 1.00 54.56 100 SER A O 1
ATOM 753 N N . ALA A 1 101 ? 19.101 -4.702 7.194 1.00 49.81 101 ALA A N 1
ATOM 754 C CA . ALA A 1 101 ? 18.694 -5.826 8.046 1.00 49.81 1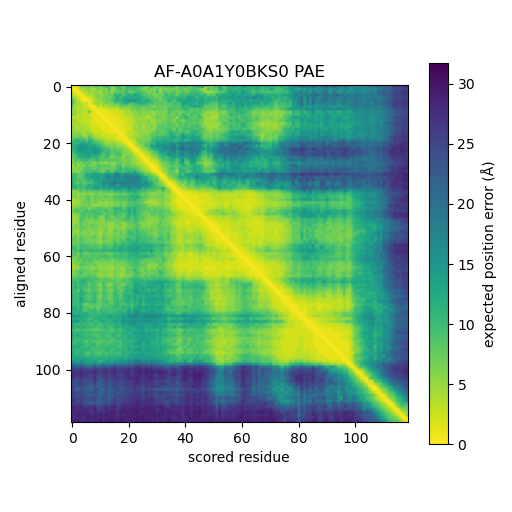01 ALA A CA 1
ATOM 755 C C . ALA A 1 101 ? 18.131 -5.455 9.439 1.00 49.81 101 ALA A C 1
ATOM 757 O O . ALA A 1 101 ? 18.197 -6.277 10.348 1.00 49.81 101 ALA A O 1
ATOM 758 N N . ASP A 1 102 ? 17.564 -4.261 9.606 1.00 46.62 102 ASP A N 1
ATOM 759 C CA . ASP A 1 102 ? 16.758 -3.918 10.776 1.00 46.62 102 ASP A CA 1
ATOM 760 C C . ASP A 1 102 ? 15.323 -3.611 10.316 1.00 46.62 102 ASP A C 1
ATOM 762 O O . ASP A 1 102 ? 15.085 -2.742 9.480 1.00 46.62 102 ASP A O 1
ATOM 766 N N . GLU A 1 103 ? 14.391 -4.380 10.883 1.00 45.00 103 GLU A N 1
ATOM 767 C CA . GLU A 1 103 ? 12.942 -4.137 10.964 1.00 45.00 103 GLU A CA 1
ATOM 768 C C . GLU A 1 103 ? 11.980 -4.524 9.824 1.00 45.00 103 GLU A C 1
ATOM 770 O O . GLU A 1 103 ? 10.820 -4.137 9.913 1.00 45.00 103 GLU A O 1
ATOM 775 N N . GLN A 1 104 ? 12.312 -5.355 8.824 1.00 43.81 104 GLN A N 1
ATOM 776 C CA . GLN A 1 104 ? 11.255 -5.882 7.924 1.00 43.81 104 GLN A CA 1
ATOM 777 C C . GLN A 1 104 ? 11.408 -7.369 7.572 1.00 43.81 104 GLN A C 1
ATOM 779 O O . GLN A 1 104 ? 12.009 -7.740 6.569 1.00 43.81 104 GLN A O 1
ATOM 784 N N . SER A 1 105 ? 10.761 -8.234 8.366 1.00 37.91 105 SER A N 1
ATOM 785 C CA . SER A 1 105 ? 10.554 -9.669 8.063 1.00 37.91 105 SER A CA 1
ATOM 786 C C . SER A 1 105 ? 9.646 -9.932 6.843 1.00 37.91 105 SER A C 1
ATOM 788 O O . SER A 1 105 ? 9.485 -11.076 6.431 1.00 37.91 105 SER A O 1
ATOM 790 N N . ALA A 1 106 ? 9.036 -8.894 6.261 1.00 43.59 106 ALA A N 1
ATOM 791 C CA . ALA A 1 106 ? 7.985 -9.017 5.249 1.00 43.59 106 ALA A CA 1
ATOM 792 C C . ALA A 1 106 ? 8.484 -9.185 3.799 1.00 43.59 106 ALA A C 1
ATOM 794 O O . ALA A 1 106 ? 7.718 -9.620 2.938 1.00 43.59 106 ALA A O 1
ATOM 795 N N . PHE A 1 107 ? 9.748 -8.868 3.503 1.00 41.41 107 PHE A N 1
ATOM 796 C CA . PHE A 1 107 ? 10.290 -8.957 2.142 1.00 41.41 107 PHE A CA 1
ATOM 797 C C . PHE A 1 107 ? 10.973 -10.303 1.887 1.00 41.41 107 PHE A C 1
ATOM 799 O O . PHE A 1 107 ? 12.195 -10.413 1.806 1.00 41.41 107 PHE A O 1
ATOM 806 N N . SER A 1 108 ? 10.160 -11.347 1.725 1.00 39.66 108 SER A N 1
ATOM 807 C CA . SER A 1 108 ? 10.607 -12.592 1.099 1.00 39.66 108 SER A CA 1
ATOM 808 C C . SER A 1 108 ? 10.458 -12.463 -0.417 1.00 39.66 108 SER A C 1
ATOM 810 O O . SER A 1 108 ? 9.345 -12.439 -0.944 1.00 39.66 108 SER A O 1
ATOM 812 N N . PHE A 1 109 ? 11.580 -12.365 -1.133 1.00 42.38 109 PHE A N 1
ATOM 813 C CA . PHE A 1 109 ? 11.580 -12.523 -2.585 1.00 42.38 109 PHE A CA 1
ATOM 814 C C . PHE A 1 109 ? 11.306 -13.996 -2.919 1.00 42.38 109 PHE A C 1
ATOM 816 O O . PHE A 1 109 ? 12.213 -14.827 -2.896 1.00 42.38 109 PHE A O 1
ATOM 823 N N . LEU A 1 110 ? 10.051 -14.324 -3.229 1.00 38.84 110 LEU A N 1
ATOM 824 C CA . LEU A 1 110 ? 9.681 -15.610 -3.816 1.00 38.84 110 LEU A CA 1
ATOM 825 C C . LEU A 1 110 ? 10.118 -15.625 -5.284 1.00 38.84 110 LEU A C 1
ATOM 827 O O . LEU A 1 110 ? 9.430 -15.102 -6.159 1.00 38.84 110 LEU A O 1
ATOM 831 N N . PHE A 1 111 ? 11.285 -16.209 -5.545 1.00 39.38 111 PHE A N 1
ATOM 832 C CA . PHE A 1 111 ? 11.679 -16.593 -6.896 1.00 39.38 111 PHE A CA 1
ATOM 833 C C . PHE A 1 111 ? 11.037 -17.945 -7.230 1.00 39.38 111 PHE A C 1
ATOM 835 O O . PHE A 1 111 ? 11.078 -18.848 -6.392 1.00 39.38 111 PHE A O 1
ATOM 842 N N . PRO A 1 112 ? 10.456 -18.125 -8.427 1.00 34.72 112 PRO A N 1
ATOM 843 C CA . PRO A 1 112 ? 10.064 -19.452 -8.873 1.00 34.72 112 PRO A CA 1
ATOM 844 C C . PRO A 1 112 ? 11.319 -20.329 -8.978 1.00 34.72 112 PRO A C 1
ATOM 846 O O . PRO A 1 112 ? 12.282 -19.965 -9.658 1.00 34.72 112 PRO A O 1
ATOM 849 N N . GLU A 1 113 ? 11.317 -21.468 -8.278 1.00 38.28 113 GLU A N 1
ATOM 850 C CA . GLU A 1 113 ? 12.354 -22.491 -8.414 1.00 38.28 113 GLU A CA 1
ATOM 851 C C . GLU A 1 113 ? 12.426 -22.894 -9.887 1.00 38.28 113 GLU A C 1
ATOM 853 O O . GLU A 1 113 ? 11.431 -23.293 -10.500 1.00 38.28 11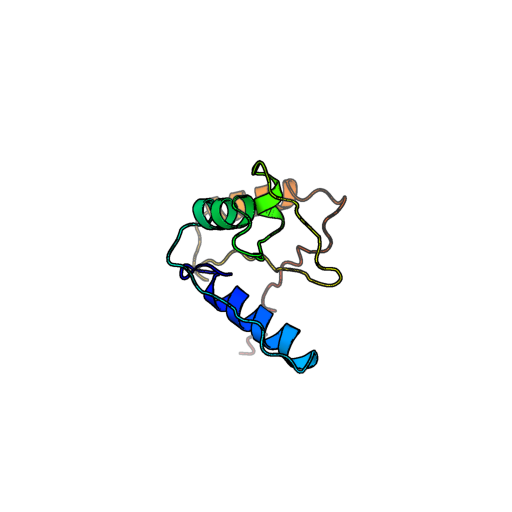3 GLU A O 1
ATOM 858 N N . LYS A 1 114 ? 13.605 -22.711 -10.478 1.00 38.25 114 LYS A N 1
ATOM 859 C CA . LYS A 1 114 ? 13.864 -23.019 -11.877 1.00 38.25 114 LYS A CA 1
ATOM 860 C C . LYS A 1 114 ? 13.670 -24.522 -12.063 1.00 38.25 114 LYS A C 1
ATOM 862 O O . LYS A 1 114 ? 14.509 -25.302 -11.629 1.00 38.25 114 LYS A O 1
ATOM 867 N N . GLY A 1 115 ? 12.552 -24.901 -12.679 1.00 37.97 115 GLY A N 1
ATOM 868 C CA . GLY A 1 115 ? 12.259 -26.283 -13.030 1.00 37.97 115 GLY A CA 1
ATOM 869 C C . GLY A 1 115 ? 13.423 -26.891 -13.804 1.00 37.97 115 GLY A C 1
ATOM 870 O O . GLY A 1 115 ? 13.876 -26.337 -14.807 1.00 37.97 115 GLY A O 1
ATOM 871 N N . GLU A 1 116 ? 13.907 -28.013 -13.286 1.00 36.66 116 GLU A N 1
ATOM 872 C CA . GLU A 1 116 ? 14.862 -28.912 -13.912 1.00 36.66 116 GLU A CA 1
ATOM 873 C C . GLU A 1 116 ? 14.315 -29.319 -15.286 1.00 36.66 116 GLU A C 1
ATOM 875 O O . GLU A 1 116 ? 13.337 -30.057 -15.404 1.00 36.66 116 GLU A O 1
ATOM 880 N N . SER A 1 117 ? 14.887 -28.746 -16.343 1.00 35.59 117 SER A N 1
ATOM 881 C CA . SER A 1 117 ? 14.618 -29.161 -17.712 1.00 35.59 117 SER A CA 1
ATOM 882 C C . SER A 1 117 ? 15.495 -30.372 -18.019 1.00 35.59 117 SER A C 1
ATOM 884 O O . SER A 1 117 ? 16.612 -30.212 -18.512 1.00 35.59 117 SER A O 1
ATOM 886 N N . ASP A 1 118 ? 14.988 -31.561 -17.698 1.00 39.94 118 ASP A N 1
ATOM 887 C CA . ASP A 1 118 ? 15.483 -32.825 -18.241 1.00 39.94 118 ASP A CA 1
ATOM 888 C C . ASP A 1 118 ? 15.172 -32.882 -19.745 1.00 39.94 118 ASP A C 1
ATOM 890 O O . ASP A 1 118 ? 14.020 -33.072 -20.147 1.00 39.94 118 ASP A O 1
ATOM 894 N N . LEU A 1 119 ? 16.217 -32.725 -20.562 1.00 37.78 119 LEU A N 1
ATOM 895 C CA . LEU A 1 119 ? 16.386 -33.372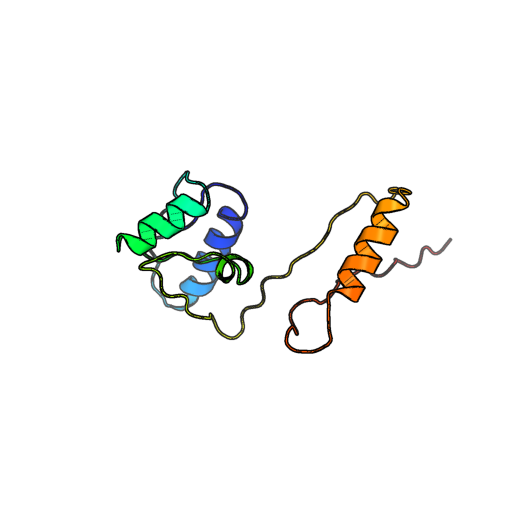 -21.866 1.00 37.78 119 LEU A CA 1
ATOM 896 C C . LEU A 1 119 ? 17.862 -33.730 -22.064 1.00 37.78 119 LEU A C 1
ATOM 898 O O . LEU A 1 119 ? 18.715 -32.833 -21.880 1.00 37.78 119 LEU A O 1
#

Solvent-accessible surface area (backbone atoms only — not comparable to full-atom values): 8081 Å² total; per-residue (Å²): 64,37,32,65,52,87,66,16,62,63,52,45,53,51,50,51,62,63,36,56,78,70,82,48,86,78,88,72,50,71,39,95,47,58,76,73,55,54,53,50,40,34,37,70,68,74,56,60,69,83,79,61,75,79,60,70,81,54,91,57,83,74,58,83,90,74,88,67,84,99,67,77,83,78,80,82,89,86,78,65,97,84,63,82,54,67,66,58,58,53,52,52,54,49,54,54,70,71,59,59,98,71,92,67,94,61,78,69,84,83,70,80,79,79,75,84,78,88,126

Radius of gyration: 18.67 Å; Cα contacts (8 Å, |Δi|>4): 75; chains: 1; bounding box: 42×48×36 Å

pLDDT: mean 71.52, std 16.68, range [34.72, 94.81]